Protein AF-A0A1H8HW21-F1 (afdb_monomer)

Sequence (74 aa):
MANLEEKKVSLKIILNTGKIKNDKAVLETMTIKDINPTATDKDLYEIGNEIVKLQEFELVEMQKQENSSIESEE

Solvent-accessible surface area (backbone atoms only — not comparable to full-atom values): 4649 Å² total; per-residue (Å²): 131,85,81,73,68,85,59,40,23,26,44,37,41,34,28,37,65,86,43,73,55,93,95,34,78,43,67,49,76,49,76,47,71,58,67,34,98,81,57,47,74,65,56,55,50,53,52,49,54,60,53,58,73,44,70,89,36,50,80,73,48,76,42,84,40,76,52,75,79,78,78,78,87,126

Mean predicted aligned error: 10.7 Å

Secondary structure (DSSP, 8-state):
-------EEEEEEEEEEEEEETTEEEEEEEEE----TT--HHHHHHHHHHHHTTTTSEEEEEEEEEE-------

InterPro domains:
  IPR012454 Domain of unknown function DUF1659 [PF07872] (4-71)

Organism: NCBI:txid215200

pLDDT: mean 71.37, std 12.3, range [35.62, 82.81]

Foldseek 3Di:
DDPPPQFWKKKKWKWFLVDADPNDTDIDIDIQIRPTPPDDPVSVVVVVVVVVVCVNTHTDDMDIDGDDPPPPDD

Radius of gyration: 16.07 Å; Cα contacts (8 Å, |Δi|>4): 96; chains: 1; bounding box: 36×21×47 Å

Nearest PDB structures (foldseek):
  8pw4-assembly2_B  TM=4.055E-01  e=4.094E-01  Salasvirus phi29
  8esr-assembly1_S  TM=4.188E-01  e=3.482E+00  Schizosaccharomyces pombe
  8euy-assembly1_S  TM=4.109E-01  e=7.894E+00  Schizosaccharomyces pombe

Structure (mmCIF, N/CA/C/O backbone):
data_AF-A0A1H8HW21-F1
#
_entry.id   AF-A0A1H8HW21-F1
#
loop_
_atom_site.group_PDB
_atom_site.id
_atom_site.type_symbol
_atom_site.label_atom_id
_atom_site.label_alt_id
_atom_site.label_comp_id
_atom_site.label_asym_id
_atom_site.label_entity_id
_atom_site.label_seq_id
_atom_site.pdbx_PDB_ins_code
_atom_site.Cartn_x
_atom_site.Cartn_y
_atom_site.Cartn_z
_atom_site.occupancy
_atom_site.B_iso_or_equiv
_atom_site.auth_seq_id
_atom_site.auth_comp_id
_atom_site.auth_asym_id
_atom_site.auth_atom_id
_atom_site.pdbx_PDB_model_num
ATOM 1 N N . MET A 1 1 ? -6.183 -8.300 32.183 1.00 35.62 1 MET A N 1
ATOM 2 C CA . MET A 1 1 ? -6.760 -7.934 30.873 1.00 35.62 1 MET A CA 1
ATOM 3 C C . MET A 1 1 ? -5.648 -7.222 30.132 1.00 35.62 1 MET A C 1
ATOM 5 O O . MET A 1 1 ? -5.154 -6.237 30.660 1.00 35.62 1 MET A O 1
ATOM 9 N N . ALA A 1 2 ? -5.118 -7.814 29.061 1.00 41.06 2 ALA A N 1
ATOM 10 C CA . ALA A 1 2 ? -3.955 -7.257 28.378 1.00 41.06 2 ALA A CA 1
ATOM 11 C C . ALA A 1 2 ? -4.356 -5.933 27.717 1.00 41.06 2 ALA A C 1
ATOM 13 O O . ALA A 1 2 ? -5.258 -5.926 26.881 1.00 41.06 2 ALA A O 1
ATOM 14 N N . ASN A 1 3 ? -3.711 -4.839 28.126 1.00 47.16 3 ASN A N 1
ATOM 15 C CA . ASN A 1 3 ? -3.713 -3.589 27.379 1.00 47.16 3 ASN A CA 1
ATOM 16 C C . ASN A 1 3 ? -3.023 -3.903 26.050 1.00 47.16 3 ASN A C 1
ATOM 18 O O . ASN A 1 3 ? -1.799 -3.985 25.977 1.00 47.16 3 ASN A O 1
ATOM 22 N N . LEU A 1 4 ? -3.815 -4.186 25.019 1.00 52.03 4 LEU A N 1
ATOM 23 C CA . LEU A 1 4 ? -3.354 -4.0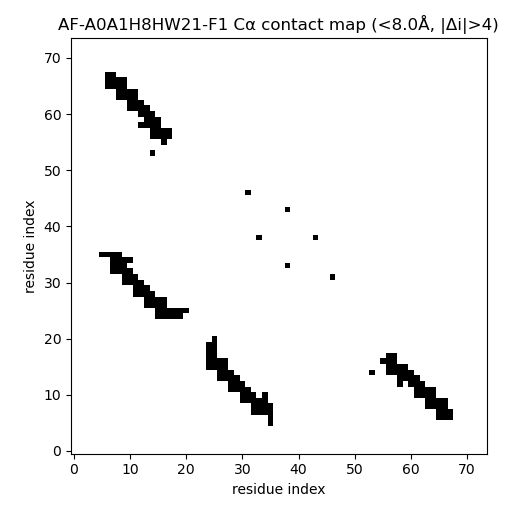59 23.650 1.00 52.03 4 LEU A CA 1
ATOM 24 C C . LEU A 1 4 ? -3.175 -2.557 23.450 1.00 52.03 4 LEU A C 1
ATOM 26 O O . LEU A 1 4 ? -4.120 -1.874 23.068 1.00 52.03 4 LEU A O 1
ATOM 30 N N . GLU A 1 5 ? -1.993 -2.044 23.799 1.00 55.22 5 GLU A N 1
ATOM 31 C CA . GLU A 1 5 ? -1.517 -0.768 23.271 1.00 55.22 5 GLU A CA 1
ATOM 32 C C . GLU A 1 5 ? -1.885 -0.751 21.789 1.00 55.22 5 GLU A C 1
ATOM 34 O O . GLU A 1 5 ? -1.632 -1.740 21.091 1.00 55.22 5 GLU A O 1
ATOM 39 N N . GLU A 1 6 ? -2.559 0.306 21.340 1.00 58.22 6 GLU A N 1
ATOM 40 C CA . GLU A 1 6 ? -2.988 0.491 19.955 1.00 58.22 6 GLU A CA 1
ATOM 41 C C . GLU A 1 6 ? -1.754 0.55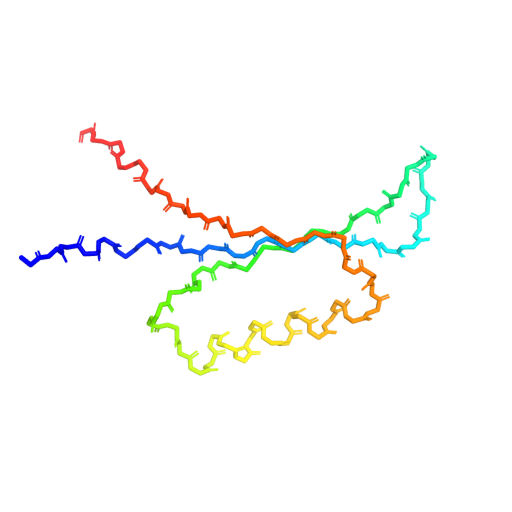5 19.048 1.00 58.22 6 GLU A C 1
ATOM 43 O O . GLU A 1 6 ? -1.297 1.618 18.627 1.00 58.22 6 GLU A O 1
ATOM 48 N N . LYS A 1 7 ? -1.153 -0.606 18.780 1.00 57.78 7 LYS A N 1
ATOM 49 C CA . LYS A 1 7 ? 0.007 -0.743 17.920 1.00 57.78 7 LYS A CA 1
ATOM 50 C C . LYS A 1 7 ? -0.441 -0.339 16.535 1.00 57.78 7 LYS A C 1
ATOM 52 O O . LYS A 1 7 ? -1.179 -1.062 15.866 1.00 57.78 7 LYS A O 1
ATOM 57 N N . LYS A 1 8 ? 0.030 0.823 16.099 1.00 65.19 8 LYS A N 1
ATOM 58 C CA . LYS A 1 8 ? -0.171 1.301 14.738 1.00 65.19 8 LYS A CA 1
ATOM 59 C C . LYS A 1 8 ? 0.575 0.368 13.793 1.00 65.19 8 LYS A C 1
ATOM 61 O O . LYS A 1 8 ? 1.800 0.424 13.663 1.00 65.19 8 LYS A O 1
ATOM 66 N N . VAL A 1 9 ? -0.173 -0.524 13.155 1.00 71.38 9 VAL A N 1
ATOM 67 C CA . VAL A 1 9 ? 0.347 -1.404 12.111 1.00 71.38 9 VAL A CA 1
ATOM 68 C C . VAL A 1 9 ? 0.348 -0.634 10.797 1.00 71.38 9 VAL A C 1
ATOM 70 O O . VAL A 1 9 ? -0.631 0.015 10.440 1.00 71.38 9 VAL A O 1
ATOM 73 N N . SER A 1 10 ? 1.461 -0.694 10.078 1.00 79.25 10 SER A N 1
ATOM 74 C CA . SER A 1 10 ? 1.586 -0.181 8.717 1.00 79.25 10 SER A CA 1
ATOM 75 C C . SER A 1 10 ? 1.856 -1.336 7.753 1.00 79.25 10 SER A C 1
ATOM 77 O O . SER A 1 10 ? 2.522 -2.310 8.106 1.00 79.25 10 S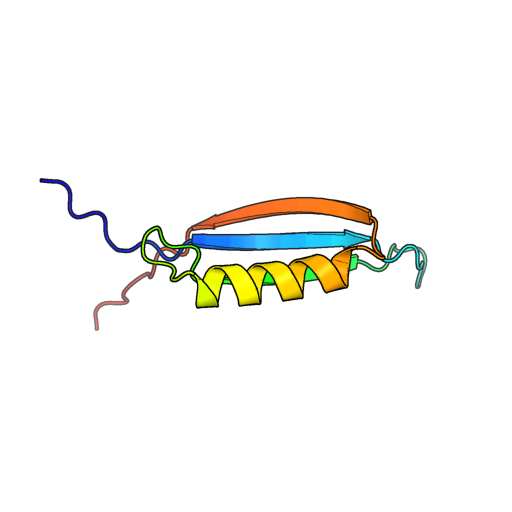ER A O 1
ATOM 79 N N . LEU A 1 11 ? 1.355 -1.236 6.527 1.00 77.75 11 LEU A N 1
ATOM 80 C CA . LEU A 1 11 ? 1.677 -2.140 5.431 1.00 77.75 11 LEU A CA 1
ATOM 81 C C . LEU A 1 11 ? 2.592 -1.417 4.455 1.00 77.75 11 LEU A C 1
ATOM 83 O O . LEU A 1 11 ? 2.232 -0.384 3.894 1.00 77.75 11 LEU A O 1
ATOM 87 N N . LYS A 1 12 ? 3.776 -1.975 4.235 1.00 81.31 12 LYS A N 1
ATOM 88 C CA . LYS A 1 12 ? 4.702 -1.500 3.214 1.00 81.31 12 LYS A CA 1
ATOM 89 C C . LYS A 1 12 ? 4.607 -2.410 1.995 1.00 81.31 12 LYS A C 1
ATOM 91 O O . LYS A 1 12 ? 4.721 -3.628 2.120 1.00 81.31 12 LYS A O 1
ATOM 96 N N . ILE A 1 13 ? 4.417 -1.808 0.830 1.00 80.12 13 ILE A N 1
ATOM 97 C CA . ILE A 1 13 ? 4.278 -2.480 -0.462 1.00 80.12 13 ILE A CA 1
ATOM 98 C C . ILE A 1 13 ? 5.411 -1.991 -1.362 1.00 80.12 13 ILE A C 1
ATOM 100 O O . ILE A 1 13 ? 5.622 -0.783 -1.487 1.00 80.12 13 ILE A O 1
ATOM 104 N N . ILE A 1 14 ? 6.151 -2.919 -1.965 1.00 80.00 14 ILE A N 1
ATOM 105 C CA . ILE A 1 14 ? 7.235 -2.629 -2.906 1.00 80.00 14 ILE A CA 1
ATOM 106 C C . ILE A 1 14 ? 6.876 -3.250 -4.254 1.00 80.00 14 ILE A C 1
ATOM 108 O O . ILE A 1 14 ? 6.596 -4.445 -4.352 1.00 80.00 14 ILE A O 1
ATOM 112 N N . LEU A 1 15 ? 6.899 -2.427 -5.293 1.00 77.38 15 LEU A N 1
ATOM 113 C CA . LEU A 1 15 ? 6.485 -2.772 -6.646 1.00 77.38 15 LEU A CA 1
ATOM 114 C C . LEU A 1 15 ? 7.639 -2.571 -7.616 1.00 77.38 15 LEU A C 1
ATOM 116 O O . L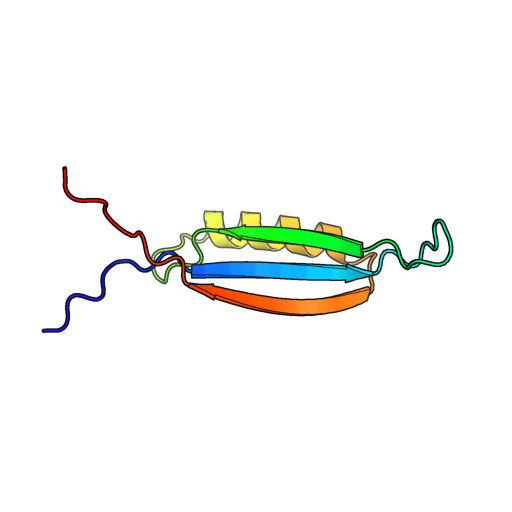EU A 1 15 ? 8.439 -1.649 -7.457 1.00 77.38 15 LEU A O 1
ATOM 120 N N . ASN A 1 16 ? 7.688 -3.390 -8.657 1.00 76.75 16 ASN A N 1
ATOM 121 C CA . ASN A 1 16 ? 8.578 -3.203 -9.787 1.00 76.75 16 ASN A CA 1
ATOM 122 C C . ASN A 1 16 ? 7.826 -2.483 -10.904 1.00 76.75 16 ASN A C 1
ATOM 124 O O . ASN A 1 16 ? 6.836 -2.983 -11.433 1.00 76.75 16 ASN A O 1
ATOM 128 N N . THR A 1 17 ? 8.339 -1.322 -11.301 1.00 77.12 17 THR A N 1
ATOM 129 C CA . THR A 1 17 ? 7.724 -0.511 -12.360 1.00 77.12 17 THR A CA 1
ATOM 130 C C . THR A 1 17 ? 8.024 -1.019 -13.775 1.00 77.12 17 THR A C 1
ATOM 132 O O . THR A 1 17 ? 7.638 -0.385 -14.756 1.00 77.12 17 THR A O 1
ATOM 135 N N . GLY A 1 18 ? 8.791 -2.109 -13.909 1.00 72.69 18 GLY A N 1
ATOM 136 C CA . GLY A 1 18 ? 9.249 -2.656 -15.191 1.00 72.69 18 GLY A CA 1
ATOM 137 C C . GLY A 1 18 ? 10.309 -1.798 -15.896 1.00 72.69 18 GLY A C 1
ATOM 138 O O . GLY A 1 18 ? 10.811 -2.173 -16.954 1.00 72.69 18 GLY A O 1
ATOM 139 N N . LYS A 1 19 ? 10.680 -0.647 -15.321 1.00 76.94 19 LYS A N 1
ATOM 140 C CA . LYS A 1 19 ? 11.691 0.266 -15.866 1.00 76.94 19 LYS A CA 1
ATOM 141 C C . LYS A 1 19 ? 13.064 -0.060 -15.292 1.00 76.94 19 LYS A C 1
ATOM 143 O O . LYS A 1 19 ? 13.208 -0.311 -14.098 1.00 76.94 19 LYS A O 1
ATOM 148 N N . ILE A 1 20 ? 14.089 0.022 -16.136 1.00 76.56 20 ILE A N 1
ATOM 149 C CA . ILE A 1 20 ? 15.491 -0.118 -15.731 1.00 76.56 20 ILE A CA 1
ATOM 150 C C . ILE A 1 20 ? 16.171 1.243 -15.865 1.00 76.56 20 ILE A C 1
ATOM 152 O O . ILE A 1 20 ? 16.078 1.896 -16.905 1.00 76.56 20 ILE A O 1
ATOM 156 N N . LYS A 1 21 ? 16.857 1.680 -14.808 1.00 76.31 21 LYS A N 1
ATOM 157 C CA . LYS A 1 21 ? 17.663 2.904 -14.790 1.00 76.31 21 LYS A CA 1
ATOM 158 C C . LYS A 1 21 ? 19.016 2.592 -14.163 1.00 76.31 21 LYS A C 1
ATOM 160 O O . LYS A 1 21 ? 19.067 2.121 -13.032 1.00 76.31 21 LYS A O 1
ATOM 165 N N . ASN A 1 22 ? 20.104 2.884 -14.877 1.00 80.88 22 ASN A N 1
ATOM 166 C CA . ASN A 1 22 ? 21.477 2.607 -14.429 1.00 80.88 22 ASN A CA 1
ATOM 167 C C . ASN A 1 22 ? 21.669 1.139 -13.987 1.00 80.88 22 ASN A C 1
ATOM 169 O O . ASN A 1 22 ? 22.135 0.889 -12.876 1.00 80.88 22 ASN A O 1
ATOM 173 N N . ASP A 1 23 ? 21.223 0.193 -14.820 1.00 78.19 23 ASP A N 1
ATOM 174 C CA . ASP A 1 23 ? 21.255 -1.261 -14.571 1.00 78.19 23 ASP A CA 1
ATOM 175 C C . ASP A 1 23 ? 20.528 -1.731 -13.301 1.00 78.19 23 ASP A C 1
ATOM 177 O O . ASP A 1 23 ? 20.747 -2.839 -12.810 1.00 78.19 23 ASP A O 1
ATOM 181 N N . LYS A 1 24 ? 19.627 -0.904 -12.760 1.00 79.25 24 LYS A N 1
ATOM 182 C CA . LYS A 1 24 ? 18.796 -1.241 -11.602 1.00 79.25 24 LYS A CA 1
ATOM 183 C C . LYS A 1 24 ? 17.319 -1.133 -11.947 1.00 79.25 24 LYS A C 1
ATOM 185 O O . LYS A 1 24 ? 16.896 -0.179 -12.605 1.00 79.25 24 LYS A O 1
ATOM 190 N N . ALA A 1 25 ? 16.539 -2.105 -11.479 1.00 78.81 25 ALA A N 1
ATOM 191 C CA . ALA A 1 25 ? 15.085 -2.046 -11.545 1.00 78.81 25 ALA A CA 1
ATOM 192 C C . ALA A 1 25 ? 14.587 -0.852 -10.723 1.00 78.81 25 ALA A C 1
ATOM 194 O O . ALA A 1 25 ? 15.008 -0.642 -9.582 1.00 78.81 25 ALA A O 1
ATOM 195 N N . VAL A 1 26 ? 13.714 -0.050 -11.321 1.00 80.62 26 VAL A N 1
ATOM 196 C CA . VAL A 1 26 ? 13.071 1.069 -10.641 1.00 80.62 26 VAL A CA 1
ATOM 197 C C . VAL A 1 26 ? 11.921 0.506 -9.821 1.00 80.62 26 VAL A C 1
ATOM 199 O O . VAL A 1 26 ? 10.927 0.023 -10.371 1.00 80.62 26 VAL A O 1
ATOM 202 N N . LEU A 1 27 ? 12.086 0.568 -8.503 1.00 82.81 27 LEU A N 1
ATOM 203 C CA . LEU A 1 27 ? 11.080 0.138 -7.546 1.00 82.81 27 LEU A CA 1
ATOM 204 C C . LEU A 1 27 ? 10.256 1.331 -7.071 1.00 82.81 27 LEU A C 1
ATOM 206 O O . LEU A 1 27 ? 10.803 2.400 -6.792 1.00 82.81 27 LEU A O 1
ATOM 210 N N . GLU A 1 28 ? 8.956 1.121 -6.932 1.00 80.06 28 GLU A N 1
ATOM 211 C CA . GLU A 1 28 ? 8.037 2.056 -6.296 1.00 80.06 28 GLU A CA 1
ATOM 212 C C . GLU A 1 28 ? 7.635 1.496 -4.934 1.00 80.06 28 GLU A C 1
ATOM 214 O O . GLU A 1 28 ? 7.397 0.300 -4.780 1.00 80.06 28 GLU A O 1
ATOM 219 N N . THR A 1 29 ? 7.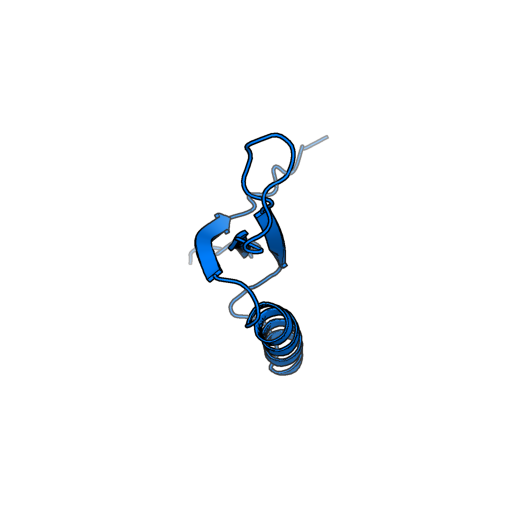650 2.338 -3.905 1.00 81.94 29 THR A N 1
ATOM 220 C CA . THR A 1 29 ? 7.345 1.921 -2.534 1.00 81.94 29 THR A CA 1
ATOM 221 C C . THR A 1 29 ? 6.188 2.745 -2.011 1.00 81.94 29 THR A C 1
ATOM 223 O O . THR A 1 29 ? 6.267 3.971 -1.974 1.00 81.94 29 THR A O 1
ATOM 226 N N . MET A 1 30 ? 5.153 2.063 -1.536 1.00 81.12 30 MET A N 1
ATOM 227 C CA . MET A 1 30 ? 4.016 2.665 -0.857 1.00 81.12 30 MET A CA 1
ATOM 228 C C . MET A 1 30 ? 3.972 2.175 0.588 1.00 81.12 30 MET A C 1
ATOM 230 O O . MET A 1 30 ? 4.267 1.018 0.879 1.00 81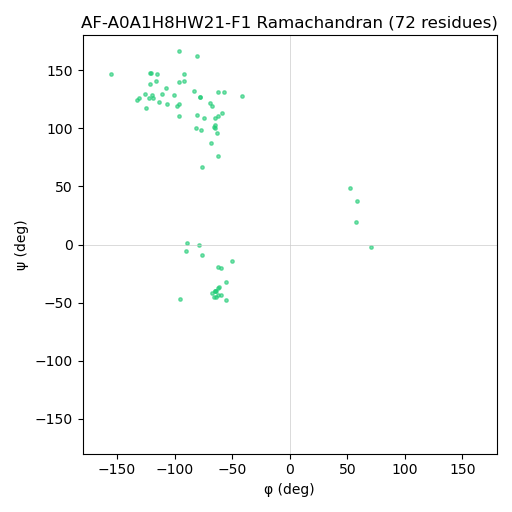.12 30 MET A O 1
ATOM 234 N N . THR A 1 31 ? 3.630 3.066 1.515 1.00 81.06 31 THR A N 1
ATOM 235 C CA . THR A 1 31 ? 3.410 2.709 2.921 1.00 81.06 31 THR A CA 1
ATOM 236 C C . THR A 1 31 ? 2.027 3.169 3.331 1.00 81.06 31 THR A C 1
ATOM 238 O O . THR A 1 31 ? 1.740 4.363 3.334 1.00 81.06 31 THR A O 1
ATOM 241 N N . ILE A 1 32 ? 1.195 2.207 3.697 1.00 79.69 32 ILE A N 1
ATOM 242 C CA . ILE A 1 32 ? -0.153 2.407 4.204 1.00 79.69 32 ILE A CA 1
ATOM 243 C C . ILE A 1 32 ? -0.066 2.343 5.723 1.00 79.69 32 ILE A C 1
ATOM 245 O O . ILE A 1 32 ? 0.392 1.343 6.270 1.00 79.69 32 ILE A O 1
ATOM 249 N N . LYS A 1 33 ? -0.437 3.422 6.405 1.00 75.81 33 LYS A N 1
ATOM 250 C CA . LYS A 1 33 ? -0.347 3.521 7.867 1.00 75.81 33 LYS A CA 1
ATOM 251 C C . LYS A 1 33 ? -1.685 3.180 8.515 1.00 75.81 33 LYS A C 1
ATOM 253 O O . LYS A 1 33 ? -2.704 3.132 7.838 1.00 75.81 33 LYS A O 1
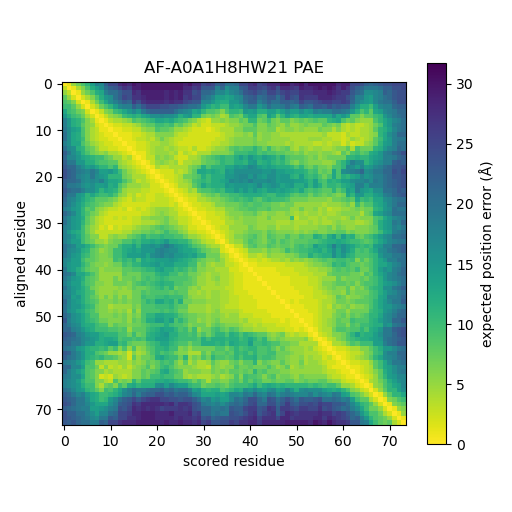ATOM 258 N N . ASP A 1 34 ? -1.647 2.965 9.826 1.00 69.50 34 ASP A N 1
ATOM 259 C CA . ASP A 1 34 ? -2.835 2.902 10.682 1.00 69.50 34 ASP A CA 1
ATOM 260 C C . ASP A 1 34 ? -3.857 1.820 10.279 1.00 69.50 34 ASP A C 1
ATOM 262 O O . ASP A 1 34 ? -5.063 1.990 10.439 1.00 69.50 34 ASP A O 1
ATOM 266 N N . ILE A 1 35 ? -3.374 0.656 9.830 1.00 70.88 35 ILE A N 1
ATOM 267 C CA . ILE A 1 35 ? -4.194 -0.550 9.630 1.00 70.88 35 ILE A CA 1
ATOM 268 C C . ILE A 1 35 ? -4.474 -1.163 11.007 1.00 70.88 35 ILE A C 1
ATOM 270 O O . ILE A 1 35 ? -3.942 -2.204 11.392 1.00 70.88 35 ILE A O 1
ATOM 274 N N . ASN A 1 36 ? -5.246 -0.441 11.807 1.00 70.44 36 ASN A N 1
ATOM 275 C CA . ASN A 1 36 ? -5.680 -0.846 13.132 1.00 70.44 36 ASN A CA 1
ATOM 276 C C . ASN A 1 36 ? -7.033 -1.574 12.992 1.00 70.44 36 ASN A C 1
ATOM 278 O O . ASN A 1 36 ? -7.820 -1.204 12.122 1.00 70.44 36 ASN A O 1
ATOM 282 N N . PRO A 1 37 ? -7.371 -2.582 13.818 1.00 68.12 37 PRO A N 1
ATOM 283 C CA . PRO A 1 37 ? -8.733 -3.125 13.917 1.00 68.12 37 PRO A CA 1
ATOM 284 C C . PRO A 1 37 ? -9.858 -2.090 14.110 1.00 68.12 37 PRO A C 1
ATOM 286 O O . PRO A 1 37 ? -11.023 -2.433 13.938 1.00 68.12 37 PRO A O 1
ATOM 289 N N . THR A 1 38 ? -9.531 -0.844 14.459 1.00 74.25 38 THR A N 1
ATOM 290 C CA . THR A 1 38 ? -10.462 0.291 14.543 1.00 74.25 38 THR A CA 1
ATOM 291 C C . THR A 1 38 ? -10.630 1.072 13.233 1.00 74.25 38 THR A C 1
ATOM 293 O O . THR A 1 38 ? -11.369 2.056 13.221 1.00 74.25 38 THR A O 1
ATOM 296 N N . ALA A 1 39 ? -9.968 0.665 12.142 1.00 74.75 39 ALA A N 1
ATOM 297 C CA . ALA A 1 39 ? -10.083 1.311 10.837 1.00 74.75 39 ALA A CA 1
ATOM 298 C C . ALA A 1 39 ? -11.542 1.330 10.362 1.00 74.75 39 ALA A C 1
ATOM 300 O O . ALA A 1 39 ? -12.247 0.318 10.400 1.00 74.75 39 ALA A O 1
ATOM 301 N N . THR A 1 40 ? -11.995 2.497 9.917 1.00 80.75 40 THR A N 1
ATOM 302 C CA . THR A 1 40 ? -13.353 2.694 9.414 1.00 80.75 40 THR A CA 1
ATOM 303 C C . THR A 1 40 ? -13.479 2.216 7.969 1.00 80.75 40 THR A C 1
ATOM 305 O O . THR A 1 40 ? -12.491 2.118 7.241 1.00 80.75 40 THR A O 1
ATOM 308 N N . ASP A 1 41 ? -14.711 1.996 7.501 1.00 81.88 41 ASP A N 1
ATOM 309 C CA . ASP A 1 41 ? -14.974 1.659 6.092 1.00 81.88 41 ASP A CA 1
ATOM 310 C C . ASP A 1 41 ? -14.389 2.698 5.121 1.00 81.88 41 ASP A C 1
ATOM 312 O O . ASP A 1 41 ? -13.954 2.360 4.020 1.00 81.88 41 ASP A O 1
ATOM 316 N N . LYS A 1 42 ? -14.341 3.970 5.539 1.00 79.44 42 LYS A N 1
ATOM 317 C CA . LYS A 1 42 ? -13.721 5.047 4.766 1.00 79.44 42 LYS A CA 1
ATOM 318 C C . LYS A 1 42 ? -12.210 4.846 4.645 1.00 79.44 42 LYS A C 1
ATOM 320 O O . LYS A 1 42 ? -11.680 4.972 3.544 1.00 79.44 42 LYS A O 1
ATOM 325 N N . ASP A 1 43 ? -11.542 4.4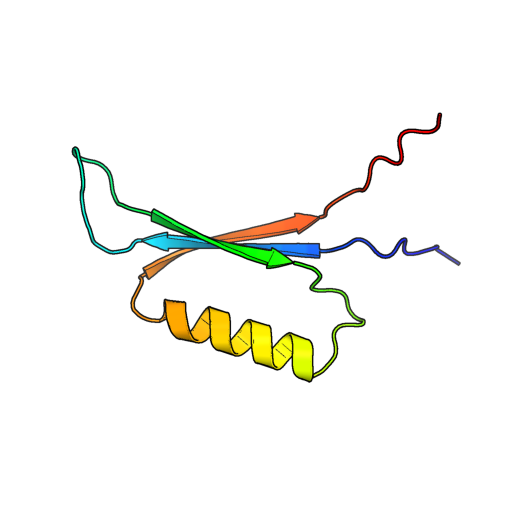99 5.741 1.00 77.56 43 ASP A N 1
ATOM 326 C CA . ASP A 1 43 ? -10.098 4.245 5.745 1.00 77.56 43 ASP A CA 1
ATOM 327 C C . ASP A 1 43 ? -9.770 3.055 4.833 1.00 77.56 43 ASP A C 1
ATOM 329 O O . ASP A 1 43 ? -8.873 3.127 3.997 1.00 77.56 43 ASP A O 1
ATOM 333 N N . LEU A 1 44 ? -10.569 1.985 4.906 1.00 79.00 44 LEU A N 1
ATOM 334 C CA . LEU A 1 44 ? -10.432 0.820 4.026 1.00 79.00 44 LEU A CA 1
ATOM 335 C C . LEU A 1 44 ? -10.656 1.170 2.547 1.00 79.00 44 LEU A C 1
ATOM 337 O O . LEU A 1 44 ? -9.959 0.647 1.676 1.00 79.00 44 LEU A O 1
ATOM 341 N N . TYR A 1 45 ? -11.598 2.065 2.247 1.00 80.19 45 TYR A N 1
ATOM 342 C CA . TYR A 1 45 ? -11.849 2.541 0.887 1.00 80.19 45 TYR A CA 1
ATOM 343 C C . TYR A 1 45 ? -10.687 3.380 0.335 1.00 80.19 45 TYR A C 1
ATOM 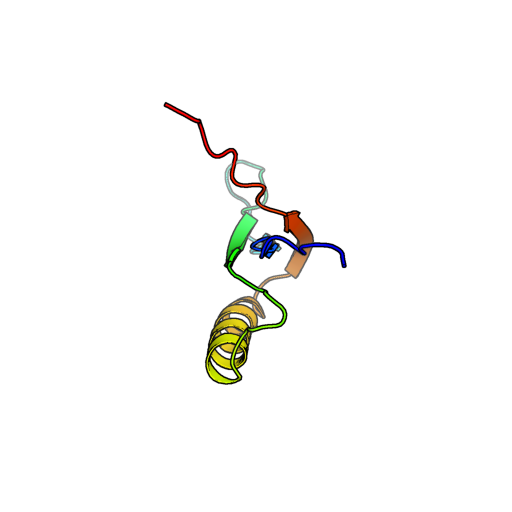345 O O . TYR A 1 45 ? -10.302 3.224 -0.826 1.00 80.19 45 TYR A O 1
ATOM 353 N N . GLU A 1 46 ? -10.100 4.259 1.148 1.00 82.06 46 GLU A N 1
ATOM 354 C CA . GLU A 1 46 ? -8.917 5.041 0.765 1.00 82.06 46 GLU A CA 1
ATOM 355 C C . GLU A 1 46 ? -7.714 4.124 0.506 1.00 82.06 46 GLU A C 1
ATOM 357 O O . GLU A 1 46 ? -7.082 4.223 -0.546 1.00 82.06 46 GLU A O 1
ATOM 362 N N . ILE A 1 47 ? -7.484 3.145 1.387 1.00 80.69 47 ILE A N 1
ATOM 363 C CA . ILE A 1 47 ? -6.484 2.081 1.210 1.00 80.69 47 ILE A CA 1
ATOM 364 C C . ILE A 1 47 ? -6.702 1.333 -0.108 1.00 80.69 47 ILE A C 1
ATOM 366 O O . ILE A 1 47 ? -5.762 1.144 -0.880 1.00 80.69 47 ILE A O 1
ATOM 370 N N . GLY A 1 48 ? -7.944 0.932 -0.391 1.00 78.62 48 GLY A N 1
ATOM 371 C CA . GLY A 1 48 ? -8.303 0.243 -1.627 1.00 78.62 48 GLY A CA 1
ATOM 372 C C . GLY A 1 48 ? -7.989 1.067 -2.876 1.00 78.62 48 GLY A C 1
ATOM 373 O O . GLY A 1 48 ? -7.413 0.537 -3.823 1.00 78.62 48 GLY A O 1
ATOM 374 N N . ASN A 1 49 ? -8.296 2.367 -2.873 1.00 81.50 49 ASN A N 1
ATOM 375 C CA . ASN A 1 49 ? -7.978 3.248 -4.002 1.00 81.50 49 ASN A CA 1
ATOM 376 C C . ASN A 1 49 ? -6.475 3.409 -4.220 1.00 81.50 49 ASN A C 1
ATOM 378 O O . ASN A 1 49 ? -6.028 3.423 -5.366 1.00 81.50 49 ASN A O 1
ATOM 382 N N . GLU A 1 50 ? -5.694 3.516 -3.146 1.00 79.50 50 GLU A N 1
ATOM 383 C CA . GLU A 1 50 ? -4.237 3.566 -3.260 1.00 79.50 50 GLU A CA 1
ATOM 384 C C . GLU A 1 50 ? -3.683 2.257 -3.832 1.00 79.50 50 GLU A C 1
ATOM 386 O O . GLU A 1 50 ? -2.840 2.303 -4.720 1.00 79.50 50 GLU A O 1
ATOM 391 N N . ILE A 1 51 ? -4.224 1.100 -3.434 1.00 77.50 51 ILE A N 1
ATOM 392 C CA . ILE A 1 51 ? -3.840 -0.204 -3.998 1.00 77.50 51 ILE A CA 1
ATOM 393 C C . ILE A 1 51 ? -4.215 -0.322 -5.482 1.00 77.50 51 ILE A C 1
ATOM 395 O O . ILE A 1 51 ? -3.434 -0.855 -6.267 1.00 77.50 51 ILE A O 1
ATOM 399 N N . VAL A 1 52 ? -5.379 0.180 -5.902 1.00 78.31 52 VAL A N 1
ATOM 400 C CA . VAL A 1 52 ? -5.807 0.121 -7.314 1.00 78.31 52 VAL A CA 1
ATOM 401 C C . VAL A 1 52 ? -4.845 0.881 -8.228 1.00 78.31 52 VAL A C 1
ATOM 403 O O . VAL A 1 52 ? -4.545 0.398 -9.318 1.00 78.31 52 VAL A O 1
ATOM 406 N N . LYS A 1 53 ? -4.287 2.012 -7.776 1.00 71.31 53 LYS A N 1
ATOM 407 C CA . LYS A 1 53 ? -3.262 2.758 -8.535 1.00 71.31 53 LYS A CA 1
ATOM 408 C C . LYS A 1 53 ? -2.003 1.931 -8.813 1.00 71.31 53 LYS A C 1
ATOM 410 O O . LYS A 1 53 ? -1.250 2.258 -9.720 1.00 71.31 53 LYS A O 1
ATOM 415 N N . LEU A 1 54 ? -1.779 0.868 -8.044 1.00 70.06 54 LEU A N 1
ATOM 416 C CA . LEU A 1 54 ? -0.607 0.008 -8.146 1.00 70.06 54 LEU A CA 1
ATOM 417 C C . LEU A 1 54 ? -0.794 -1.166 -9.119 1.00 70.06 54 LEU A C 1
ATOM 419 O O . LEU A 1 54 ? 0.170 -1.887 -9.361 1.00 70.06 54 LEU A O 1
ATOM 423 N N . GLN A 1 55 ? -1.991 -1.373 -9.688 1.00 69.88 55 GLN A N 1
ATOM 424 C CA . GLN A 1 55 ? -2.275 -2.509 -10.583 1.00 69.88 55 GLN A CA 1
ATOM 425 C C . GLN A 1 55 ? -1.435 -2.527 -11.868 1.00 69.88 55 GLN A C 1
ATOM 427 O O . GLN A 1 55 ? -1.314 -3.577 -12.495 1.00 69.88 55 GLN A O 1
ATOM 432 N N . GLU A 1 56 ? -0.848 -1.397 -12.264 1.00 73.75 56 GLU A N 1
ATOM 433 C CA . GLU A 1 56 ? 0.031 -1.329 -13.436 1.00 73.75 56 GLU A CA 1
ATOM 434 C C . GLU A 1 56 ? 1.430 -1.923 -13.177 1.00 73.75 56 GLU A C 1
ATOM 436 O O . GLU A 1 56 ? 2.204 -2.097 -14.119 1.00 73.75 56 GLU A O 1
ATOM 441 N N . PHE A 1 57 ? 1.764 -2.247 -11.921 1.00 75.44 57 PHE A N 1
ATOM 442 C CA . PHE A 1 57 ? 3.100 -2.673 -11.507 1.00 75.44 57 PHE A CA 1
ATOM 443 C C . PHE A 1 57 ? 3.110 -4.070 -10.879 1.00 75.44 57 PHE A C 1
ATOM 445 O O . PHE A 1 57 ? 2.174 -4.487 -10.198 1.00 75.44 57 PHE A O 1
ATOM 452 N N . GLU A 1 58 ? 4.205 -4.804 -11.085 1.00 76.00 58 GLU A N 1
ATOM 453 C CA . GLU A 1 58 ? 4.363 -6.149 -10.532 1.00 76.00 58 GLU A CA 1
ATOM 454 C C . GLU A 1 58 ? 4.743 -6.068 -9.046 1.00 76.00 58 GLU A C 1
ATOM 456 O O . GLU A 1 58 ? 5.702 -5.386 -8.673 1.00 76.00 58 GLU A O 1
ATOM 461 N N . LEU A 1 59 ? 3.993 -6.760 -8.184 1.00 75.62 59 LEU A N 1
ATOM 462 C CA . LEU A 1 59 ? 4.284 -6.819 -6.753 1.00 75.62 59 LEU A CA 1
ATOM 463 C C . LEU A 1 59 ? 5.564 -7.620 -6.501 1.00 75.62 59 LEU A C 1
ATOM 465 O O . LEU A 1 59 ? 5.632 -8.803 -6.823 1.00 75.62 59 LEU A O 1
ATOM 469 N N . VAL A 1 60 ? 6.551 -6.985 -5.869 1.00 78.88 60 VAL A N 1
ATOM 470 C CA . VAL A 1 60 ? 7.825 -7.628 -5.517 1.00 78.88 60 VAL A CA 1
ATOM 471 C C . VAL A 1 60 ? 7.787 -8.152 -4.092 1.00 78.88 60 VAL A C 1
ATOM 473 O O . VAL A 1 60 ? 8.193 -9.280 -3.829 1.00 78.88 60 VAL A O 1
ATOM 476 N N . GLU A 1 61 ? 7.317 -7.327 -3.157 1.00 77.31 61 GLU A N 1
ATOM 477 C CA . GLU A 1 61 ? 7.362 -7.647 -1.735 1.00 77.31 61 GLU A CA 1
ATOM 478 C C . GLU A 1 61 ? 6.271 -6.903 -0.957 1.00 77.31 61 GLU A C 1
ATOM 480 O O . GLU A 1 61 ? 5.924 -5.758 -1.263 1.00 77.31 61 GLU A O 1
ATOM 485 N N . MET A 1 62 ? 5.758 -7.550 0.091 1.00 78.12 62 MET A N 1
ATOM 486 C CA . MET A 1 62 ? 4.822 -6.964 1.043 1.00 78.12 62 MET A CA 1
ATOM 487 C C . MET A 1 62 ? 5.295 -7.239 2.473 1.00 78.12 62 MET A C 1
ATOM 489 O O . MET A 1 62 ? 5.530 -8.387 2.845 1.00 78.12 62 MET A O 1
ATOM 493 N N . GLN A 1 63 ? 5.422 -6.185 3.281 1.00 79.62 63 GLN A N 1
ATOM 494 C CA . GLN A 1 63 ? 5.914 -6.267 4.656 1.00 79.62 63 GLN A CA 1
ATOM 495 C C . GLN A 1 63 ? 4.915 -5.640 5.631 1.00 79.62 63 GLN A C 1
ATOM 497 O O . GLN A 1 63 ? 4.505 -4.488 5.469 1.00 79.62 63 GLN A O 1
ATOM 502 N N . LYS A 1 64 ? 4.571 -6.380 6.690 1.00 78.31 64 LYS A N 1
ATOM 503 C CA . LYS A 1 64 ? 3.895 -5.823 7.867 1.00 78.31 64 LYS A CA 1
ATOM 504 C C . LYS A 1 64 ? 4.931 -5.091 8.720 1.00 78.31 64 LYS A C 1
ATOM 506 O O . LYS A 1 64 ? 5.943 -5.678 9.093 1.00 78.31 64 LYS A O 1
ATOM 511 N N . GLN A 1 65 ? 4.663 -3.837 9.057 1.00 75.81 65 GLN A N 1
ATOM 512 C CA . GLN A 1 65 ? 5.471 -3.047 9.980 1.00 75.81 65 GLN A CA 1
ATOM 513 C C . GLN A 1 65 ? 4.660 -2.756 11.241 1.00 75.81 65 GLN A C 1
ATOM 515 O O . GLN A 1 65 ? 3.575 -2.184 11.176 1.00 75.81 65 GLN A O 1
ATOM 520 N N . GLU A 1 66 ? 5.181 -3.156 12.396 1.00 74.31 66 GLU A N 1
ATOM 521 C CA . GLU A 1 66 ? 4.633 -2.760 13.691 1.00 74.31 66 GLU A CA 1
ATOM 522 C C . GLU A 1 66 ? 5.436 -1.557 14.185 1.00 74.31 66 GLU A C 1
ATOM 524 O O . GLU A 1 66 ? 6.616 -1.694 14.502 1.00 74.31 66 GLU A O 1
ATOM 529 N N . ASN A 1 67 ? 4.825 -0.370 14.218 1.00 61.09 67 ASN A N 1
ATOM 530 C CA . ASN A 1 67 ? 5.481 0.798 14.796 1.00 61.09 67 ASN A CA 1
ATOM 531 C C . ASN A 1 67 ? 5.307 0.738 16.315 1.00 61.09 67 ASN A C 1
ATOM 533 O O . ASN A 1 67 ? 4.246 1.077 16.837 1.00 61.09 67 ASN A O 1
ATOM 537 N N . SER A 1 68 ? 6.336 0.286 17.030 1.00 50.59 68 SER A N 1
ATOM 538 C CA . SER A 1 68 ? 6.441 0.542 18.465 1.00 50.59 68 SER A CA 1
ATOM 539 C C . SER A 1 68 ? 6.836 2.004 18.650 1.00 50.59 68 SER A C 1
ATOM 541 O O . SER A 1 68 ? 7.969 2.375 18.335 1.00 50.59 68 SER A O 1
ATOM 543 N N . SER A 1 69 ? 5.915 2.841 19.128 1.00 49.25 69 SER A N 1
ATOM 544 C CA . SER A 1 69 ? 6.293 4.140 19.680 1.00 49.25 69 SER A CA 1
ATOM 545 C C . SER A 1 69 ? 7.250 3.876 20.839 1.00 49.25 69 SER A C 1
ATOM 547 O O . SER A 1 69 ? 6.858 3.280 21.836 1.00 49.25 69 SER A O 1
ATOM 549 N N . ILE A 1 70 ? 8.514 4.268 20.697 1.00 48.97 70 ILE A N 1
ATOM 550 C CA . ILE A 1 70 ? 9.349 4.509 21.868 1.00 48.97 70 ILE A CA 1
ATOM 551 C C . ILE A 1 70 ? 8.863 5.863 22.372 1.00 48.97 70 ILE A C 1
ATOM 553 O O . ILE A 1 70 ? 9.196 6.896 21.794 1.00 48.97 70 ILE A O 1
ATOM 557 N N . GLU A 1 71 ? 7.990 5.854 23.375 1.00 48.78 71 GLU A N 1
ATOM 558 C CA . GLU A 1 71 ? 7.773 7.041 24.191 1.00 48.78 71 GLU A CA 1
ATOM 559 C C . GLU A 1 71 ? 9.099 7.298 24.912 1.00 48.78 71 GLU A C 1
ATOM 561 O O . GLU A 1 71 ? 9.469 6.590 25.845 1.00 48.78 71 GLU A O 1
ATOM 566 N N . SER A 1 72 ? 9.892 8.238 24.399 1.00 44.50 72 SER A N 1
ATOM 567 C CA . SER A 1 72 ? 10.995 8.806 25.167 1.00 44.50 72 SER A CA 1
ATOM 568 C C . SER A 1 72 ? 10.368 9.557 26.340 1.00 44.50 72 SER A C 1
ATOM 570 O O . SER A 1 72 ? 9.791 10.624 26.144 1.00 44.50 72 SER A O 1
ATOM 572 N N . GLU A 1 73 ? 10.421 8.951 27.525 1.00 44.78 73 GLU A N 1
ATOM 573 C CA . GLU A 1 73 ? 10.170 9.619 28.799 1.00 44.78 73 GLU A CA 1
ATOM 574 C C . GLU A 1 73 ? 11.240 10.714 28.986 1.00 44.78 73 GLU A C 1
ATOM 576 O O . GLU A 1 73 ? 12.420 10.403 29.163 1.00 44.78 73 GLU A O 1
ATOM 581 N N . GLU A 1 74 ? 10.833 11.985 28.916 1.00 38.03 74 GLU A N 1
ATOM 582 C CA . GLU A 1 74 ? 11.542 13.130 29.515 1.00 38.03 74 GLU A CA 1
ATOM 583 C C . GLU A 1 74 ? 10.698 13.721 30.649 1.00 38.03 74 GLU A C 1
ATOM 585 O O . GLU A 1 74 ? 9.467 13.871 30.458 1.00 38.03 74 GLU A O 1
#